Protein AF-A0A1G5UTC5-F1 (afdb_monomer_lite)

Radius of gyration: 27.88 Å; chains: 1; bounding box: 42×60×79 Å

Foldseek 3Di:
DDDDPADAAEDLAALVVLCVQLVHDSVVLVPDDPVVSVVVSVVSVVPRDDFPWDWDWDPDPGIYTDHIGGPVDDDDDPVVVVVVVCVQCVVQQDPHPRHDAFDQDPVVRDTDRRDDPPDPDPPPPPPDDDDDDDDDD

Structure (mmCIF, N/CA/C/O backbone):
data_AF-A0A1G5UTC5-F1
#
_entry.id   AF-A0A1G5UTC5-F1
#
loop_
_atom_site.group_PDB
_atom_site.id
_atom_site.type_symbol
_atom_site.label_atom_id
_atom_site.label_alt_id
_atom_site.label_comp_id
_atom_site.label_asym_id
_atom_site.label_entity_id
_atom_site.label_seq_id
_atom_site.pdbx_PDB_ins_code
_atom_site.Cartn_x
_atom_site.Cartn_y
_atom_site.Cartn_z
_atom_site.occupancy
_atom_site.B_iso_or_equiv
_atom_site.auth_seq_id
_atom_site.auth_comp_id
_atom_site.auth_asym_id
_atom_site.auth_atom_id
_atom_site.pdbx_PDB_model_num
ATOM 1 N N . MET A 1 1 ? 11.758 -7.966 17.319 1.00 38.56 1 MET A N 1
ATOM 2 C CA . MET A 1 1 ? 11.699 -6.790 16.429 1.00 38.56 1 MET A CA 1
ATOM 3 C C . MET A 1 1 ? 11.452 -5.590 17.322 1.00 38.56 1 MET A C 1
ATOM 5 O O . MET A 1 1 ? 10.420 -5.563 17.976 1.00 38.56 1 MET A O 1
ATOM 9 N N . LEU A 1 2 ? 12.439 -4.708 17.480 1.00 41.12 2 LEU A N 1
ATOM 10 C CA . LEU A 1 2 ? 12.286 -3.487 18.276 1.00 41.12 2 LEU A CA 1
ATOM 11 C C . LEU A 1 2 ? 11.387 -2.528 17.489 1.00 41.12 2 LEU A C 1
ATOM 13 O O . LEU A 1 2 ? 11.655 -2.267 16.316 1.00 41.12 2 LEU A O 1
ATOM 17 N N . GLY A 1 3 ? 10.286 -2.099 18.105 1.00 56.09 3 GLY A N 1
ATOM 18 C CA . GLY A 1 3 ? 9.393 -1.095 17.539 1.00 56.09 3 GLY A CA 1
ATOM 19 C C . GLY A 1 3 ? 10.111 0.247 17.451 1.00 56.09 3 GLY A C 1
ATOM 20 O O . GLY A 1 3 ? 10.928 0.574 18.307 1.00 56.09 3 GLY A O 1
ATOM 21 N N . ARG A 1 4 ? 9.837 0.993 16.385 1.00 64.69 4 ARG A N 1
ATOM 22 C CA . ARG A 1 4 ? 10.329 2.360 16.207 1.00 64.69 4 ARG A CA 1
ATOM 23 C C . ARG A 1 4 ? 9.644 3.257 17.246 1.00 64.69 4 ARG A C 1
ATOM 25 O O . ARG A 1 4 ? 8.437 3.119 17.428 1.00 64.69 4 ARG A O 1
ATOM 32 N N . ASP A 1 5 ? 10.388 4.155 17.896 1.00 63.50 5 ASP A N 1
ATOM 33 C CA . ASP A 1 5 ? 9.811 5.136 18.839 1.00 63.50 5 ASP A CA 1
ATOM 34 C C . ASP A 1 5 ? 8.988 6.217 18.118 1.00 63.50 5 ASP A C 1
ATOM 36 O O . ASP A 1 5 ? 8.102 6.840 18.704 1.00 63.50 5 ASP A O 1
ATOM 40 N N . GLU A 1 6 ? 9.256 6.432 16.829 1.00 73.50 6 GLU A N 1
ATOM 41 C CA . GLU A 1 6 ? 8.604 7.460 16.027 1.00 73.50 6 GLU A CA 1
ATOM 42 C C . GLU A 1 6 ? 7.338 6.927 15.341 1.00 73.50 6 GLU A C 1
ATOM 44 O O . GLU A 1 6 ? 7.329 5.867 14.708 1.00 73.50 6 GLU A O 1
ATOM 49 N N . GLY A 1 7 ? 6.235 7.663 15.494 1.00 76.94 7 GLY A N 1
ATOM 50 C CA . GLY A 1 7 ? 4.929 7.259 14.983 1.00 76.94 7 GLY A CA 1
ATOM 51 C C . GLY A 1 7 ? 4.814 7.427 13.469 1.00 76.94 7 GLY A C 1
ATOM 52 O O . GLY A 1 7 ? 4.903 8.542 12.955 1.00 76.94 7 GLY A O 1
ATOM 53 N N . ILE A 1 8 ? 4.508 6.337 12.765 1.00 87.56 8 ILE A N 1
ATOM 54 C CA . ILE A 1 8 ? 4.253 6.357 11.323 1.00 87.56 8 ILE A CA 1
ATOM 55 C C . ILE A 1 8 ? 2.806 6.762 11.008 1.00 87.56 8 ILE A C 1
ATOM 57 O O . ILE A 1 8 ? 1.856 6.224 11.580 1.00 87.56 8 ILE A O 1
ATOM 61 N N . ALA A 1 9 ? 2.621 7.715 10.094 1.00 90.44 9 ALA A N 1
ATOM 62 C CA . ALA A 1 9 ? 1.293 8.163 9.677 1.00 90.44 9 ALA A CA 1
ATOM 63 C C . ALA A 1 9 ? 0.817 7.415 8.425 1.00 90.44 9 ALA A C 1
ATOM 65 O O . ALA A 1 9 ? 1.471 7.501 7.388 1.00 90.44 9 ALA A O 1
ATOM 66 N N . PRO A 1 10 ? -0.325 6.712 8.452 1.00 92.81 10 PRO A N 1
ATOM 67 C CA . PRO A 1 10 ? -0.894 6.157 7.236 1.00 92.81 10 PRO A CA 1
ATOM 68 C C . PRO A 1 10 ? -1.478 7.252 6.341 1.00 92.81 10 PRO A C 1
ATOM 70 O O . PRO A 1 10 ? -2.221 8.122 6.790 1.00 92.81 10 PRO A O 1
ATOM 73 N N . THR A 1 11 ? -1.189 7.163 5.044 1.00 94.00 11 THR A N 1
ATOM 74 C CA . THR A 1 11 ? -1.944 7.879 4.010 1.00 94.00 11 THR A CA 1
ATOM 75 C C . THR A 1 11 ? -3.391 7.377 3.943 1.00 94.00 11 THR A C 1
ATOM 77 O O . THR A 1 11 ? -3.722 6.289 4.419 1.00 94.00 11 THR A O 1
ATOM 80 N N . HIS A 1 12 ? -4.269 8.120 3.262 1.00 94.25 12 HIS A N 1
ATOM 81 C CA . HIS A 1 12 ? -5.655 7.691 3.028 1.00 94.25 12 HIS A CA 1
ATOM 82 C C . HIS A 1 12 ? -5.752 6.294 2.379 1.00 94.25 12 HIS A C 1
ATOM 84 O O . HIS A 1 12 ? -6.676 5.527 2.676 1.00 94.25 12 HIS A O 1
ATOM 90 N N . TRP A 1 13 ? -4.796 5.967 1.501 1.00 94.88 13 TRP A N 1
ATOM 91 C CA . TRP A 1 13 ? -4.703 4.675 0.825 1.00 94.88 13 TRP A CA 1
ATOM 92 C C . TRP A 1 13 ? -4.251 3.562 1.774 1.00 94.88 13 TRP A C 1
ATOM 94 O O . TRP A 1 13 ? -4.978 2.584 1.954 1.00 94.88 13 TRP A O 1
ATOM 104 N N . SER A 1 14 ? -3.098 3.717 2.428 1.00 94.31 14 SER A N 1
ATOM 105 C CA . SER A 1 14 ? -2.564 2.683 3.325 1.00 94.31 14 SER A CA 1
ATOM 106 C C . SER A 1 14 ? -3.441 2.458 4.556 1.00 94.31 14 SER A C 1
ATOM 108 O O . SER A 1 14 ? -3.551 1.327 5.021 1.00 94.31 14 SER A O 1
ATOM 110 N N . PHE A 1 15 ? -4.155 3.484 5.027 1.00 95.44 15 PHE A N 1
ATOM 111 C CA . PHE A 1 15 ? -5.192 3.332 6.045 1.00 95.44 15 PHE A CA 1
ATOM 112 C C . PHE A 1 15 ? -6.285 2.350 5.603 1.00 95.44 15 PHE A C 1
ATOM 114 O O . PHE A 1 15 ? -6.666 1.453 6.353 1.00 95.44 15 PHE A O 1
ATOM 121 N N . GLY A 1 16 ? -6.761 2.475 4.359 1.00 95.00 16 GLY A N 1
ATOM 122 C CA . GLY A 1 16 ? -7.733 1.542 3.787 1.00 95.00 16 GLY A CA 1
ATOM 123 C C . GLY A 1 16 ? -7.187 0.117 3.678 1.00 95.00 16 GLY A C 1
ATOM 124 O O . GLY A 1 16 ? -7.918 -0.841 3.934 1.00 95.00 16 GLY A O 1
ATOM 125 N N . GLN A 1 17 ? -5.897 -0.029 3.366 1.00 93.12 17 GLN A N 1
ATOM 126 C CA . GLN A 1 17 ? -5.232 -1.334 3.326 1.00 93.12 17 GLN A CA 1
ATOM 127 C C . GLN A 1 17 ? -5.143 -1.975 4.718 1.00 93.12 17 GLN A C 1
ATOM 129 O O . GLN A 1 17 ? -5.476 -3.148 4.859 1.00 93.12 17 GLN A O 1
ATOM 134 N N . LEU A 1 18 ? -4.784 -1.208 5.754 1.00 92.69 18 LEU A N 1
ATOM 135 C CA . LEU A 1 18 ? -4.776 -1.681 7.143 1.00 92.69 18 LEU A CA 1
ATOM 136 C C . LEU A 1 18 ? -6.171 -2.112 7.610 1.00 92.69 18 LEU A C 1
ATOM 138 O O . LEU A 1 18 ? -6.314 -3.169 8.216 1.00 92.69 18 LEU A O 1
ATOM 142 N N . CYS A 1 19 ? -7.205 -1.329 7.294 1.00 93.88 19 CYS A N 1
ATOM 143 C CA . CYS A 1 19 ? -8.587 -1.695 7.608 1.00 93.88 19 CYS A CA 1
ATOM 144 C C . CYS A 1 19 ? -8.991 -3.003 6.919 1.00 93.88 19 CYS A C 1
ATOM 146 O O . CYS A 1 19 ? -9.578 -3.874 7.552 1.00 93.88 19 CYS A O 1
ATOM 148 N N . SER A 1 20 ? -8.633 -3.159 5.640 1.00 91.31 20 SER A N 1
ATOM 149 C CA . SER A 1 20 ? -8.933 -4.371 4.870 1.00 91.31 20 SER A CA 1
ATOM 150 C C . SER A 1 20 ? -8.253 -5.606 5.462 1.00 91.31 20 SER A C 1
ATOM 152 O O . SER A 1 20 ? -8.872 -6.663 5.503 1.00 91.31 20 SER A O 1
ATOM 154 N N . LEU A 1 21 ? -7.021 -5.460 5.970 1.00 88.19 21 LEU A N 1
ATOM 155 C CA . LEU A 1 21 ? -6.292 -6.539 6.640 1.00 88.19 21 LEU A CA 1
ATOM 156 C C . LEU A 1 21 ? -7.075 -7.071 7.844 1.00 88.19 21 LEU A C 1
ATOM 158 O O . LEU A 1 21 ? -7.207 -8.270 8.014 1.00 88.19 21 LEU A O 1
ATOM 162 N N . VAL A 1 22 ? -7.644 -6.182 8.657 1.00 89.81 22 VAL A N 1
ATOM 163 C CA . VAL A 1 22 ? -8.354 -6.567 9.887 1.00 89.81 22 VAL A CA 1
ATOM 164 C C . VAL A 1 22 ? -9.863 -6.759 9.691 1.00 89.81 22 VAL A C 1
ATOM 166 O O . VAL A 1 22 ? -10.592 -6.902 10.669 1.00 89.81 22 VAL A O 1
ATOM 169 N N . GLY A 1 23 ? -10.348 -6.732 8.445 1.00 89.81 23 GLY A N 1
ATOM 170 C CA . GLY A 1 23 ? -11.772 -6.852 8.120 1.00 89.81 23 GLY A CA 1
ATOM 171 C C . GLY A 1 23 ? -12.635 -5.676 8.598 1.00 89.81 23 GLY A C 1
ATOM 172 O O . GLY A 1 23 ? -13.838 -5.843 8.793 1.00 89.81 23 GLY A O 1
ATOM 173 N N . ALA A 1 24 ? -12.045 -4.497 8.809 1.00 93.06 24 ALA A N 1
ATOM 174 C CA . ALA A 1 24 ? -12.744 -3.314 9.301 1.00 93.06 24 ALA A CA 1
ATOM 175 C C . ALA A 1 24 ? -13.266 -2.407 8.165 1.00 93.06 24 ALA A C 1
ATOM 177 O O . ALA A 1 24 ? -12.598 -2.233 7.138 1.00 93.06 24 ALA A O 1
ATOM 178 N N . PRO A 1 25 ? -14.427 -1.750 8.351 1.00 94.94 25 PRO A N 1
ATOM 179 C CA . PRO A 1 25 ? -14.962 -0.791 7.392 1.00 94.94 25 PRO A CA 1
ATOM 180 C C . PR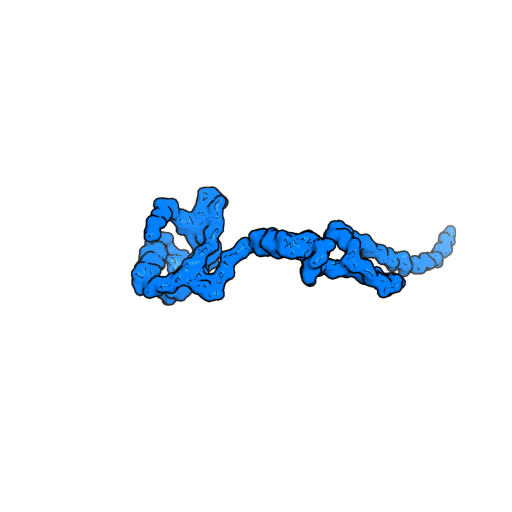O A 1 25 ? -14.152 0.513 7.417 1.00 94.94 25 PRO A C 1
ATOM 182 O O . PRO A 1 25 ? -14.240 1.325 8.336 1.00 94.94 25 PRO A O 1
ATOM 185 N N . SER A 1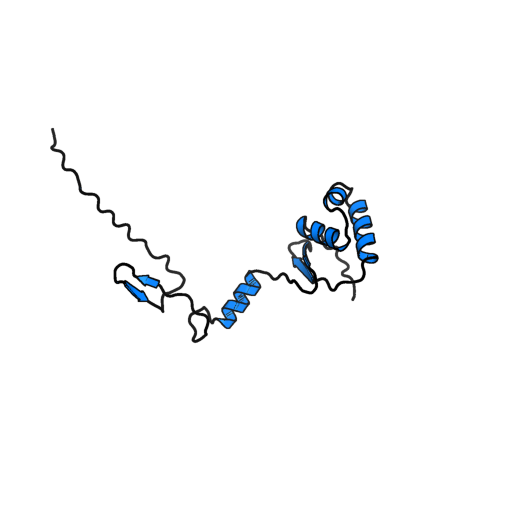 26 ? -13.352 0.740 6.373 1.00 96.00 26 SER A N 1
ATOM 186 C CA . SER A 1 26 ? -12.476 1.920 6.310 1.00 96.00 26 SER A CA 1
ATOM 187 C C . SER A 1 26 ? -13.220 3.255 6.167 1.00 96.00 26 SER A C 1
ATOM 189 O O . SER A 1 26 ? -12.631 4.294 6.443 1.00 96.00 26 SER A O 1
ATOM 191 N 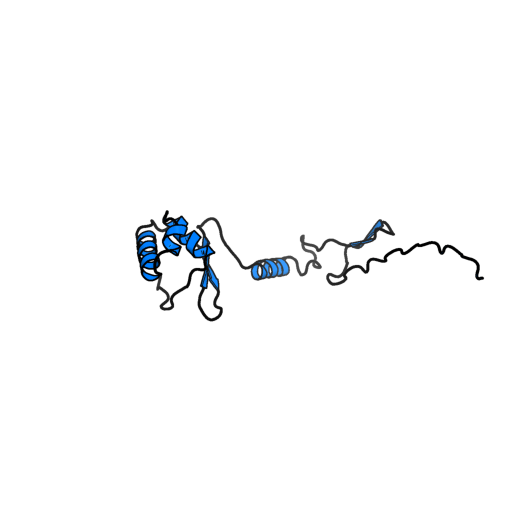N . GLY A 1 27 ? -14.470 3.254 5.693 1.00 96.31 27 GLY A N 1
ATOM 192 C CA . GLY A 1 27 ? -15.306 4.460 5.625 1.00 96.31 27 GLY A CA 1
ATOM 193 C C . GLY A 1 27 ? -15.628 4.962 7.027 1.00 96.31 27 GLY A C 1
ATOM 194 O O . GLY A 1 27 ? -15.169 6.032 7.412 1.00 96.31 27 GLY A O 1
ATOM 195 N N . ASP A 1 28 ? -16.287 4.115 7.816 1.00 95.00 28 ASP A N 1
ATOM 196 C CA . ASP A 1 28 ? -16.691 4.416 9.191 1.00 95.00 28 ASP A CA 1
ATOM 197 C C . ASP A 1 28 ? -15.501 4.844 10.057 1.00 95.00 28 ASP A C 1
ATOM 199 O O . ASP A 1 28 ? -15.558 5.850 10.761 1.00 95.00 28 ASP A O 1
ATOM 203 N N . LEU A 1 29 ? -14.371 4.130 9.969 1.00 96.00 29 LEU A N 1
ATOM 204 C CA . LEU A 1 29 ? -13.187 4.470 10.761 1.00 96.00 29 LEU A CA 1
ATOM 205 C C . LEU A 1 29 ? -12.564 5.827 10.387 1.00 96.00 29 LEU A C 1
ATOM 207 O O . LEU A 1 29 ? -11.870 6.400 11.222 1.00 96.00 29 LEU A O 1
ATOM 211 N N . ARG A 1 30 ? -12.792 6.356 9.176 1.00 95.44 30 ARG A N 1
ATOM 212 C CA . ARG A 1 30 ? -12.336 7.708 8.793 1.00 95.44 30 ARG A CA 1
ATOM 213 C C . ARG A 1 30 ? -13.218 8.812 9.367 1.00 95.44 30 ARG A C 1
ATOM 215 O O . ARG A 1 30 ? -12.743 9.934 9.509 1.00 95.44 30 ARG A O 1
ATOM 222 N N . GLU A 1 31 ? -14.475 8.509 9.674 1.00 96.75 31 GLU A N 1
ATOM 223 C CA . GLU A 1 31 ? -15.412 9.466 10.269 1.00 96.75 31 GLU A CA 1
ATOM 224 C C . GLU A 1 31 ? -15.242 9.574 11.788 1.00 96.75 31 GLU A C 1
ATOM 226 O O . GLU A 1 31 ? -15.620 10.576 12.399 1.00 96.75 31 GLU A O 1
ATOM 231 N N . LEU A 1 32 ? -14.636 8.561 12.414 1.00 96.62 32 LEU A N 1
ATOM 232 C CA . LEU A 1 32 ? -14.335 8.591 13.838 1.00 96.62 32 LEU A CA 1
ATOM 233 C C . LEU A 1 32 ? -13.247 9.626 14.174 1.00 96.62 32 LEU A C 1
ATOM 235 O O . LEU A 1 32 ? -12.297 9.819 13.412 1.00 96.62 32 LEU A O 1
ATOM 239 N N . PRO A 1 33 ? -13.295 10.215 15.383 1.00 96.81 33 PRO A N 1
ATOM 240 C CA . PRO A 1 33 ? -12.151 10.909 15.954 1.00 96.81 33 PRO A CA 1
ATOM 241 C C . PRO A 1 33 ? -10.887 10.046 15.876 1.00 96.81 33 PRO A C 1
ATOM 243 O O . PRO A 1 33 ? -10.917 8.862 16.223 1.00 96.81 33 PRO A O 1
ATOM 246 N N . ALA A 1 34 ? -9.764 10.656 15.487 1.00 92.69 34 ALA A N 1
ATOM 247 C CA . ALA A 1 34 ? -8.505 9.947 15.250 1.00 92.69 34 ALA A CA 1
ATOM 248 C C . ALA A 1 34 ? -8.089 8.972 16.378 1.00 92.69 34 ALA A C 1
ATOM 250 O O . ALA A 1 34 ? -7.664 7.862 16.054 1.00 92.69 34 ALA A O 1
ATOM 251 N N . PRO A 1 35 ? -8.258 9.291 17.683 1.00 95.00 35 PRO A N 1
ATOM 252 C CA . PRO A 1 35 ? -7.949 8.338 18.750 1.00 95.00 35 PRO A CA 1
ATOM 253 C C . PRO A 1 35 ? -8.812 7.068 18.715 1.00 95.00 35 PRO A C 1
ATOM 255 O O . PRO A 1 35 ? -8.297 5.975 18.935 1.00 95.00 35 PRO A O 1
ATOM 258 N N . LEU A 1 36 ? -10.108 7.186 18.406 1.00 96.12 36 LEU A N 1
ATOM 259 C CA . LEU A 1 36 ? -11.020 6.040 18.332 1.00 96.12 36 LEU A CA 1
ATOM 260 C C . LEU A 1 36 ? -10.722 5.173 17.109 1.00 96.12 36 LEU A C 1
ATOM 262 O O . LEU A 1 36 ? -10.670 3.950 17.224 1.00 96.12 36 LEU A O 1
ATOM 266 N N . ALA A 1 37 ? -10.463 5.803 15.961 1.00 95.56 37 ALA A N 1
ATOM 267 C CA . ALA A 1 37 ? -10.020 5.102 14.761 1.00 95.56 37 ALA A CA 1
ATOM 268 C C . ALA A 1 37 ? -8.730 4.307 15.028 1.00 95.56 37 ALA A C 1
ATOM 270 O O . ALA A 1 37 ? -8.645 3.125 14.692 1.00 95.56 37 ALA A O 1
ATOM 271 N N . GLY A 1 38 ? -7.757 4.938 15.696 1.00 92.81 38 GLY A N 1
ATOM 272 C CA . GLY A 1 38 ? -6.490 4.319 16.075 1.00 92.81 38 GLY A CA 1
ATOM 273 C C . GLY A 1 38 ? -6.660 3.123 17.011 1.00 92.81 38 GLY A C 1
ATOM 274 O O . GLY A 1 38 ? -6.113 2.061 16.731 1.00 92.81 38 GLY A O 1
ATOM 275 N N . ILE A 1 39 ? -7.455 3.259 18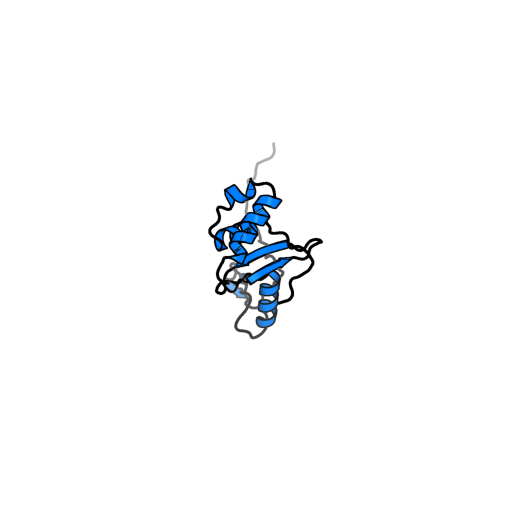.078 1.00 94.56 39 ILE A N 1
ATOM 276 C CA . ILE A 1 39 ? -7.702 2.174 19.045 1.00 94.56 39 ILE A CA 1
ATOM 277 C C . ILE A 1 39 ? -8.410 0.986 18.383 1.00 94.56 39 ILE A C 1
ATOM 279 O O . ILE A 1 39 ? -8.007 -0.159 18.589 1.00 94.56 39 ILE A O 1
ATOM 283 N N . ASN A 1 40 ? -9.429 1.240 17.557 1.00 94.38 40 ASN A N 1
ATOM 284 C CA . ASN A 1 40 ? -10.144 0.183 16.837 1.00 94.38 40 ASN A CA 1
ATOM 285 C C . ASN A 1 40 ? -9.216 -0.567 15.876 1.00 94.38 40 ASN A C 1
ATOM 287 O O . ASN A 1 40 ? -9.220 -1.799 15.833 1.00 94.38 40 ASN A O 1
ATOM 291 N N . LEU A 1 41 ? -8.380 0.170 15.141 1.00 92.12 41 LEU A N 1
ATOM 292 C CA . LEU A 1 41 ? -7.423 -0.425 14.219 1.00 92.12 41 LEU A CA 1
ATOM 293 C C . LEU A 1 41 ? -6.346 -1.223 14.962 1.00 92.12 41 LEU A C 1
ATOM 295 O O . LEU A 1 41 ? -6.035 -2.345 14.572 1.00 92.12 41 LEU A O 1
ATOM 299 N N . GLN A 1 42 ? -5.818 -0.682 16.062 1.00 91.69 42 GLN A N 1
ATOM 300 C CA . GLN A 1 42 ? -4.852 -1.367 16.918 1.00 91.69 42 GLN A CA 1
ATOM 301 C C . GLN A 1 42 ? -5.428 -2.674 17.471 1.00 91.69 42 GLN A C 1
ATOM 303 O O . GLN A 1 42 ? -4.748 -3.698 17.449 1.00 91.69 42 GLN A O 1
ATOM 308 N N . HIS A 1 43 ? -6.683 -2.660 17.926 1.00 92.56 43 HIS A N 1
ATOM 309 C CA . HIS A 1 43 ? -7.370 -3.862 18.386 1.00 92.56 43 HIS A CA 1
ATOM 310 C C . HIS A 1 43 ? -7.458 -4.921 17.278 1.00 92.56 43 HIS A C 1
ATOM 312 O O . HIS A 1 43 ? -7.141 -6.084 17.519 1.00 92.56 43 HIS A O 1
ATOM 318 N N . GLY A 1 44 ? -7.829 -4.522 16.058 1.00 90.62 44 GLY A N 1
ATOM 319 C CA . GLY A 1 44 ? -7.846 -5.423 14.906 1.00 90.62 44 GLY A CA 1
ATOM 320 C C . GLY A 1 44 ? -6.466 -6.016 14.608 1.00 90.62 44 GLY A C 1
ATOM 321 O O . GLY A 1 44 ? -6.338 -7.227 14.457 1.00 90.62 44 GLY A O 1
ATOM 322 N N . LEU A 1 45 ? -5.422 -5.182 14.583 1.00 88.44 45 LEU A N 1
ATOM 323 C CA . LEU A 1 45 ? -4.061 -5.595 14.225 1.00 88.44 45 LEU A CA 1
ATOM 324 C C . LEU A 1 45 ? -3.426 -6.527 15.264 1.00 88.44 45 LEU A C 1
ATOM 326 O O . LEU A 1 45 ? -2.748 -7.476 14.887 1.00 88.44 45 LEU A O 1
ATOM 330 N N . LEU A 1 46 ? -3.655 -6.287 16.560 1.00 88.62 46 LEU A N 1
ATOM 331 C CA . LEU A 1 46 ? -3.135 -7.140 17.636 1.00 88.62 46 LEU A CA 1
ATOM 332 C C . LEU A 1 46 ? -3.786 -8.529 17.658 1.00 88.62 46 LEU A C 1
ATOM 334 O O . LEU A 1 46 ? -3.146 -9.498 18.061 1.00 88.62 46 LEU A O 1
ATOM 338 N N . ASN A 1 47 ? -5.050 -8.621 17.238 1.00 84.94 47 ASN A N 1
ATOM 339 C CA . ASN A 1 47 ? -5.810 -9.870 17.220 1.00 84.94 47 ASN A CA 1
ATOM 340 C C . ASN A 1 47 ? -5.739 -10.599 15.871 1.00 84.94 47 ASN A C 1
ATOM 342 O O . 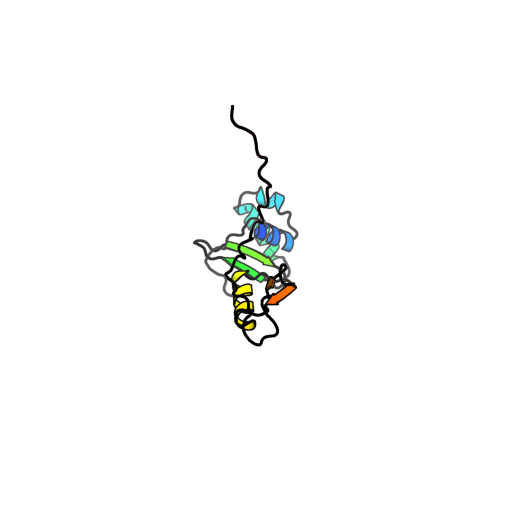ASN A 1 47 ? -6.147 -11.760 15.776 1.00 84.94 47 ASN A O 1
ATOM 346 N N . HIS A 1 48 ? -5.215 -9.950 14.830 1.00 80.00 48 HIS A N 1
ATOM 347 C CA . HIS A 1 48 ? -4.998 -10.584 13.541 1.00 80.00 48 HIS A CA 1
ATOM 348 C C . HIS A 1 48 ? -3.829 -11.571 13.640 1.00 80.00 48 HIS A C 1
ATOM 350 O O . HIS A 1 48 ? -2.738 -11.229 14.102 1.00 80.00 48 HIS A O 1
ATOM 356 N N . ARG A 1 49 ? -4.023 -12.817 13.183 1.00 66.75 49 ARG A N 1
ATOM 357 C CA . ARG A 1 49 ? -2.908 -13.769 13.054 1.00 66.75 49 ARG A CA 1
ATOM 358 C C . ARG A 1 49 ? -1.897 -13.179 12.077 1.00 66.75 49 ARG A C 1
ATOM 360 O O . ARG A 1 49 ? -2.269 -12.843 10.960 1.00 66.75 49 ARG A O 1
ATOM 367 N N . ALA A 1 50 ? -0.654 -13.018 12.521 1.00 61.69 50 ALA A N 1
ATOM 368 C CA . ALA A 1 50 ? 0.389 -12.323 11.779 1.00 61.69 50 ALA A CA 1
ATOM 369 C C . ALA A 1 50 ? 0.578 -12.918 10.374 1.00 61.69 50 ALA A C 1
ATOM 371 O O . ALA A 1 50 ? 1.226 -13.951 10.204 1.00 61.69 50 ALA A O 1
ATOM 372 N N . GLU A 1 51 ? 0.024 -12.249 9.368 1.00 67.69 51 GLU A N 1
ATOM 373 C CA . GLU A 1 51 ? 0.504 -12.385 8.004 1.00 67.69 51 GLU A CA 1
ATOM 374 C C . GLU A 1 51 ? 1.788 -11.563 7.888 1.00 67.69 51 GLU A C 1
ATOM 376 O O . GLU A 1 51 ? 1.897 -10.463 8.437 1.00 67.69 51 GLU A O 1
ATOM 381 N N . LEU A 1 52 ? 2.789 -12.107 7.196 1.00 77.81 52 LEU A N 1
ATOM 382 C CA . LEU A 1 52 ? 3.961 -11.331 6.806 1.00 77.81 52 LEU A CA 1
ATOM 383 C C . LEU A 1 52 ? 3.490 -10.202 5.887 1.00 77.81 52 LEU A C 1
ATOM 385 O O . LEU A 1 52 ? 3.176 -10.440 4.724 1.00 77.81 52 LEU A O 1
ATOM 389 N N . MET A 1 53 ? 3.445 -8.981 6.412 1.00 85.25 53 MET A N 1
ATOM 390 C CA . MET A 1 53 ? 3.112 -7.792 5.637 1.00 85.25 53 MET A CA 1
ATOM 391 C C . MET A 1 53 ? 4.372 -7.025 5.251 1.00 85.25 53 MET A C 1
ATOM 393 O O . MET A 1 53 ? 5.324 -6.911 6.025 1.00 85.25 53 MET A O 1
ATOM 397 N N . LYS A 1 54 ? 4.360 -6.479 4.041 1.00 89.75 54 LYS A N 1
ATOM 398 C CA . LYS A 1 54 ? 5.385 -5.570 3.534 1.00 89.75 54 LYS A CA 1
ATOM 399 C C . LYS A 1 54 ? 4.852 -4.146 3.607 1.00 89.75 54 LYS A C 1
ATOM 401 O O . LYS A 1 54 ? 3.742 -3.882 3.132 1.00 89.75 54 LYS A O 1
ATOM 406 N N . THR A 1 55 ? 5.640 -3.243 4.180 1.00 91.44 55 THR A N 1
ATOM 407 C CA . THR A 1 55 ? 5.342 -1.810 4.242 1.00 91.44 55 THR A CA 1
ATOM 408 C C . THR A 1 55 ? 6.183 -1.054 3.217 1.00 91.44 55 THR A C 1
ATOM 410 O O . THR A 1 55 ? 7.342 -1.389 2.982 1.00 91.44 55 THR A O 1
ATOM 413 N N . LEU A 1 56 ? 5.583 -0.044 2.587 1.00 92.81 56 LEU A N 1
ATOM 414 C CA . LEU A 1 56 ? 6.306 0.976 1.831 1.00 92.81 56 LEU A CA 1
ATOM 415 C C . LEU A 1 56 ? 6.147 2.299 2.566 1.00 92.81 56 LEU A C 1
ATOM 417 O O . LEU A 1 56 ? 5.022 2.760 2.780 1.00 92.81 56 LEU A O 1
ATOM 421 N N . GLU A 1 57 ? 7.271 2.895 2.931 1.00 92.88 57 GLU A N 1
ATOM 422 C CA . GLU A 1 57 ? 7.350 4.082 3.775 1.00 92.88 57 GLU A CA 1
ATOM 423 C C . GLU A 1 57 ? 8.099 5.187 3.023 1.00 92.88 57 GLU A C 1
ATOM 425 O O . GLU A 1 57 ? 8.882 4.906 2.114 1.00 92.88 57 GLU A O 1
ATOM 430 N N . THR A 1 58 ? 7.827 6.440 3.370 1.00 90.56 58 THR A N 1
ATOM 431 C CA . THR A 1 58 ? 8.587 7.597 2.884 1.00 90.56 58 THR A CA 1
ATOM 432 C C . THR A 1 58 ? 8.942 8.496 4.055 1.00 90.56 58 THR A C 1
ATOM 434 O O . THR A 1 58 ? 8.154 8.634 4.992 1.00 90.56 58 THR A O 1
ATOM 437 N N . GLU A 1 59 ? 10.124 9.097 4.002 1.00 84.44 59 GLU A N 1
ATOM 438 C CA . GLU A 1 59 ? 10.659 9.964 5.050 1.00 84.44 59 GLU A CA 1
ATOM 439 C C . GLU A 1 59 ? 10.843 11.381 4.493 1.00 84.44 59 GLU A C 1
ATOM 441 O O . GLU A 1 59 ? 11.954 11.817 4.219 1.00 84.44 59 GLU A O 1
ATOM 446 N N . ASP A 1 60 ? 9.732 12.103 4.322 1.00 74.19 60 ASP A N 1
ATOM 447 C CA . ASP A 1 60 ? 9.723 13.517 3.919 1.00 74.19 60 ASP A CA 1
ATOM 448 C C . ASP A 1 60 ? 9.211 14.383 5.082 1.00 74.19 60 ASP A C 1
ATOM 450 O O . ASP A 1 60 ? 8.070 14.845 5.116 1.00 74.19 60 ASP A O 1
ATOM 454 N N . GLY A 1 61 ? 10.052 14.557 6.104 1.00 77.38 61 GLY A N 1
ATOM 455 C CA . GLY A 1 61 ? 9.761 15.354 7.306 1.00 77.38 61 GLY A CA 1
ATOM 456 C C . GLY A 1 61 ? 8.936 14.625 8.374 1.00 77.38 61 GLY A C 1
ATOM 457 O O . GLY A 1 61 ? 9.261 14.720 9.554 1.00 77.38 61 GLY A O 1
ATOM 458 N N . ARG A 1 62 ? 7.921 13.848 7.981 1.00 78.31 62 ARG A N 1
ATOM 459 C CA . ARG A 1 62 ? 7.265 12.851 8.842 1.00 78.31 62 ARG A CA 1
ATOM 460 C C . ARG A 1 62 ? 7.254 11.510 8.125 1.00 78.31 62 ARG A C 1
ATOM 462 O O . ARG A 1 62 ? 6.938 11.459 6.941 1.00 78.31 62 ARG A O 1
ATOM 469 N N . THR A 1 63 ? 7.548 10.430 8.845 1.00 88.69 63 THR A N 1
ATOM 470 C CA . THR A 1 63 ? 7.447 9.080 8.287 1.00 88.69 63 THR A CA 1
ATOM 471 C C . THR A 1 63 ? 5.991 8.776 7.943 1.00 88.69 63 THR A C 1
ATOM 473 O O . THR A 1 63 ? 5.121 8.698 8.820 1.00 88.69 63 THR A O 1
ATOM 476 N N . GLU A 1 64 ? 5.722 8.602 6.654 1.00 92.00 64 GLU A N 1
ATOM 477 C CA . GLU A 1 64 ? 4.412 8.230 6.137 1.00 92.00 64 GLU A CA 1
ATOM 478 C C . GLU A 1 64 ? 4.422 6.792 5.625 1.00 92.00 64 GLU A C 1
ATOM 480 O O . GLU A 1 64 ? 5.297 6.370 4.870 1.00 92.00 64 GLU A O 1
ATOM 485 N N . LEU A 1 65 ? 3.383 6.044 5.974 1.00 93.69 65 LEU A N 1
ATOM 486 C CA . LEU A 1 65 ? 3.110 4.727 5.427 1.00 93.69 65 LEU A CA 1
ATOM 487 C C . LEU A 1 65 ? 2.325 4.901 4.128 1.00 93.69 65 LEU A C 1
ATOM 489 O O . LEU A 1 65 ? 1.146 5.265 4.148 1.00 93.69 65 LEU A O 1
ATOM 493 N N . ARG A 1 66 ? 2.956 4.631 2.985 1.00 93.94 66 ARG A N 1
ATOM 494 C CA . ARG A 1 66 ? 2.342 4.780 1.656 1.00 93.94 66 ARG A CA 1
ATOM 495 C C . ARG A 1 66 ? 1.615 3.529 1.196 1.00 93.94 66 ARG A C 1
ATOM 497 O O . ARG A 1 66 ? 0.599 3.645 0.515 1.00 93.94 66 ARG A O 1
ATOM 504 N N . ALA A 1 67 ? 2.094 2.350 1.583 1.00 94.25 67 ALA A N 1
ATOM 505 C CA . ALA A 1 67 ? 1.405 1.100 1.291 1.00 94.25 67 ALA A CA 1
ATOM 506 C C . ALA A 1 67 ? 1.632 0.034 2.367 1.00 94.25 67 ALA A C 1
ATOM 508 O O . ALA A 1 67 ? 2.700 -0.041 2.971 1.00 94.25 67 ALA A O 1
ATOM 509 N N . VAL A 1 68 ? 0.627 -0.821 2.540 1.00 91.81 68 VAL A N 1
ATOM 510 C CA . VAL A 1 68 ? 0.696 -2.084 3.283 1.00 91.81 68 VAL A CA 1
ATOM 511 C C . VAL A 1 68 ? 0.219 -3.188 2.358 1.00 91.81 68 VAL A C 1
ATOM 513 O O . VAL A 1 68 ? -0.848 -3.090 1.754 1.00 91.81 68 VAL A O 1
ATOM 516 N N . THR A 1 69 ? 1.030 -4.220 2.196 1.00 89.19 69 THR A N 1
ATOM 517 C CA . THR A 1 69 ? 0.791 -5.292 1.226 1.00 89.19 69 THR A CA 1
ATOM 518 C C . THR A 1 69 ? 1.060 -6.654 1.848 1.00 89.19 69 THR A C 1
ATOM 520 O O . THR A 1 69 ? 1.790 -6.745 2.835 1.00 89.19 69 THR A O 1
ATOM 523 N N . GLY A 1 70 ? 0.445 -7.700 1.296 1.00 83.88 70 GLY A N 1
ATOM 524 C CA . GLY A 1 70 ? 0.644 -9.074 1.753 1.00 83.88 70 GLY A CA 1
ATOM 525 C C . GLY A 1 70 ? 2.013 -9.651 1.365 1.00 83.88 70 GLY A C 1
ATOM 526 O O . GLY A 1 70 ? 2.817 -8.986 0.707 1.00 83.88 70 GLY A O 1
ATOM 527 N N . PRO A 1 71 ? 2.287 -10.914 1.721 1.00 82.69 71 PRO A N 1
ATOM 528 C CA . PRO A 1 71 ? 3.581 -11.544 1.460 1.00 82.69 71 PRO A CA 1
ATOM 529 C C . PRO A 1 71 ? 3.867 -11.693 -0.042 1.00 82.69 71 PRO A C 1
ATOM 531 O O . PRO A 1 71 ? 5.004 -11.482 -0.480 1.00 82.69 71 PRO A O 1
ATOM 534 N N . ASP A 1 72 ? 2.831 -11.969 -0.833 1.00 84.69 72 ASP A N 1
ATOM 535 C CA . ASP A 1 72 ? 2.944 -12.292 -2.260 1.00 84.69 72 ASP A CA 1
ATOM 536 C C . ASP A 1 72 ? 2.981 -11.062 -3.176 1.00 84.69 72 ASP A C 1
ATOM 538 O O . ASP A 1 72 ? 3.288 -11.175 -4.361 1.00 84.69 72 ASP A O 1
ATOM 542 N N . TYR A 1 73 ? 2.701 -9.871 -2.644 1.00 85.81 73 TYR A N 1
ATOM 543 C CA . TYR A 1 73 ? 2.656 -8.641 -3.427 1.00 85.81 73 TYR A CA 1
ATOM 544 C C . TYR A 1 73 ? 3.537 -7.571 -2.788 1.00 85.81 73 TYR A C 1
ATOM 546 O O . TYR A 1 73 ? 3.340 -7.210 -1.637 1.00 85.81 73 TYR A O 1
ATOM 554 N N . GLY A 1 74 ? 4.528 -7.070 -3.526 1.00 88.12 74 GLY A N 1
ATOM 555 C CA . GLY A 1 74 ? 5.419 -5.999 -3.073 1.00 88.12 74 GLY A CA 1
ATOM 556 C C . GLY A 1 74 ? 5.162 -4.686 -3.809 1.00 88.12 74 GLY A C 1
ATOM 557 O O . GLY A 1 74 ? 4.686 -4.678 -4.944 1.00 88.12 74 GLY A O 1
ATOM 558 N N . ARG A 1 75 ? 5.518 -3.569 -3.173 1.00 92.31 75 ARG A N 1
ATOM 559 C CA . ARG A 1 75 ? 5.611 -2.248 -3.807 1.00 92.31 75 ARG A CA 1
ATOM 560 C C . ARG A 1 75 ? 7.059 -1.770 -3.719 1.00 92.31 75 ARG A C 1
ATOM 562 O O . ARG A 1 75 ? 7.674 -1.899 -2.668 1.00 92.31 75 ARG A O 1
ATOM 569 N N . ILE A 1 76 ? 7.568 -1.240 -4.822 1.00 91.69 76 ILE A N 1
ATOM 570 C CA . ILE A 1 76 ? 8.899 -0.640 -4.958 1.00 91.69 76 ILE A CA 1
ATOM 571 C C . ILE A 1 76 ? 8.729 0.710 -5.651 1.00 91.69 76 ILE A C 1
ATOM 573 O O . ILE A 1 76 ? 7.734 0.912 -6.355 1.00 91.69 76 ILE A O 1
ATOM 577 N N . TRP A 1 77 ? 9.659 1.635 -5.447 1.00 92.88 77 TRP A N 1
ATOM 578 C CA . TRP A 1 77 ? 9.611 2.913 -6.135 1.00 92.88 77 TRP A CA 1
ATOM 579 C C . TRP A 1 77 ? 9.964 2.764 -7.618 1.00 92.88 77 TRP A C 1
ATOM 581 O O . TRP A 1 77 ? 10.913 2.065 -7.974 1.00 92.88 77 TRP A O 1
ATOM 591 N N . ASP A 1 78 ? 9.235 3.469 -8.489 1.00 93.25 78 ASP A N 1
ATOM 592 C CA . ASP A 1 78 ? 9.467 3.407 -9.939 1.00 93.25 78 ASP A CA 1
ATOM 593 C C . ASP A 1 78 ? 10.911 3.775 -10.303 1.00 93.25 78 ASP A C 1
ATOM 595 O O . ASP A 1 78 ? 11.498 3.163 -11.191 1.00 93.25 78 ASP A O 1
ATOM 599 N N . HIS A 1 79 ? 11.514 4.736 -9.595 1.00 92.06 79 HIS A N 1
ATOM 600 C CA . HIS A 1 79 ? 12.893 5.145 -9.855 1.00 92.06 79 HIS A CA 1
ATOM 601 C C . HIS A 1 79 ? 13.907 4.050 -9.497 1.00 92.06 79 HIS A C 1
ATOM 603 O O . HIS A 1 79 ? 14.847 3.850 -10.258 1.00 92.06 79 HIS A O 1
ATOM 609 N N . GLU A 1 80 ? 13.698 3.299 -8.412 1.00 93.31 80 GLU A N 1
ATOM 610 C CA . GLU A 1 80 ? 14.560 2.167 -8.043 1.00 93.31 80 GLU A CA 1
ATOM 611 C C . GLU A 1 80 ? 14.450 1.045 -9.079 1.00 93.31 80 GLU A C 1
ATOM 613 O O . GLU A 1 80 ? 15.454 0.461 -9.491 1.00 93.31 80 GLU A O 1
ATOM 618 N N . LEU A 1 81 ? 13.227 0.773 -9.550 1.00 90.56 81 LEU A N 1
ATOM 619 C CA . LEU A 1 81 ? 12.990 -0.199 -10.612 1.00 90.56 81 LEU A CA 1
ATOM 620 C C . LEU A 1 81 ? 13.679 0.230 -11.915 1.00 90.56 81 LEU A C 1
ATOM 622 O O . LEU A 1 81 ? 14.386 -0.568 -12.530 1.00 90.56 81 LEU A O 1
ATOM 626 N N . VAL A 1 82 ? 13.502 1.488 -12.329 1.00 88.75 82 VAL A N 1
ATOM 627 C CA . VAL A 1 82 ? 14.126 2.044 -13.538 1.00 88.75 82 VAL A CA 1
ATOM 628 C C . VAL A 1 82 ? 15.647 2.036 -13.421 1.00 88.75 82 VAL A C 1
ATOM 630 O O . VAL A 1 82 ? 16.319 1.630 -14.366 1.00 88.75 82 VAL A O 1
ATOM 633 N N . GLU A 1 83 ? 16.205 2.415 -12.274 1.00 89.50 83 GLU A N 1
ATOM 634 C CA . GLU A 1 83 ? 17.646 2.389 -12.032 1.00 89.50 83 GLU A CA 1
ATOM 635 C C . GLU A 1 83 ? 18.206 0.961 -12.132 1.00 89.50 83 GLU A C 1
ATOM 637 O O . GLU A 1 83 ? 19.214 0.732 -12.806 1.00 89.50 83 GLU A O 1
ATOM 642 N N . ALA A 1 84 ? 17.536 -0.021 -11.520 1.00 88.94 84 ALA A N 1
ATOM 643 C CA . ALA A 1 84 ? 17.926 -1.426 -11.609 1.00 88.94 84 ALA A CA 1
ATOM 644 C C . ALA A 1 84 ? 17.879 -1.941 -13.057 1.00 88.94 84 ALA A C 1
ATOM 646 O O . ALA A 1 84 ? 18.819 -2.592 -13.520 1.00 88.94 84 ALA A O 1
ATOM 647 N N . VAL A 1 85 ? 16.825 -1.599 -13.804 1.00 85.38 85 VAL A N 1
ATOM 648 C CA . VAL A 1 85 ? 16.705 -1.940 -15.229 1.00 85.38 85 VAL A CA 1
ATOM 649 C C . VAL A 1 85 ? 17.811 -1.275 -16.047 1.00 85.38 85 VAL A C 1
ATOM 651 O O . VAL A 1 85 ? 18.422 -1.931 -16.887 1.00 85.38 85 VAL A O 1
ATOM 654 N N . MET A 1 86 ? 18.122 -0.001 -15.795 1.00 83.56 86 MET A N 1
ATOM 655 C CA . MET A 1 86 ? 19.183 0.725 -16.500 1.00 83.56 86 MET A CA 1
ATOM 656 C C . MET A 1 86 ? 20.568 0.115 -16.267 1.00 83.56 86 MET A C 1
ATOM 658 O O . MET A 1 86 ? 21.348 0.051 -17.217 1.00 83.56 86 MET A O 1
ATOM 662 N N . LYS A 1 87 ? 20.852 -0.374 -15.051 1.00 84.25 87 LYS A N 1
ATOM 663 C CA . LYS A 1 87 ? 22.088 -1.111 -14.733 1.00 84.25 87 LYS A CA 1
ATOM 664 C C . LYS A 1 87 ? 22.201 -2.417 -15.525 1.00 84.25 87 LYS A C 1
ATOM 666 O O . LYS A 1 87 ? 23.284 -2.747 -15.991 1.00 84.25 87 LYS A O 1
ATOM 671 N N . ILE A 1 88 ? 21.096 -3.146 -15.701 1.00 82.81 88 ILE A N 1
ATOM 672 C CA . ILE A 1 88 ? 21.073 -4.411 -16.459 1.00 82.81 88 ILE A CA 1
ATOM 673 C C . ILE A 1 88 ? 21.156 -4.167 -17.968 1.00 82.81 88 ILE A C 1
ATOM 675 O O . ILE A 1 88 ? 21.804 -4.930 -18.678 1.00 82.81 88 ILE A O 1
ATOM 679 N N . ALA A 1 89 ? 20.476 -3.135 -18.466 1.00 80.38 89 ALA A N 1
ATOM 680 C CA . ALA A 1 89 ? 20.368 -2.849 -19.892 1.00 80.38 89 ALA A CA 1
ATOM 681 C C . ALA A 1 89 ? 21.539 -2.020 -20.449 1.00 80.38 89 ALA A C 1
ATOM 683 O O . ALA A 1 89 ? 21.552 -1.751 -21.649 1.00 80.38 89 ALA A O 1
ATOM 684 N N . ASP A 1 90 ? 22.486 -1.585 -19.609 1.00 75.19 90 ASP A N 1
ATOM 685 C CA . ASP A 1 90 ? 23.627 -0.734 -19.984 1.00 75.19 90 ASP A CA 1
ATOM 686 C C . ASP A 1 90 ? 23.202 0.476 -20.837 1.00 75.19 90 ASP A C 1
ATOM 688 O O . ASP A 1 90 ? 23.602 0.665 -21.989 1.00 75.19 90 ASP A O 1
ATOM 692 N N . GLY A 1 91 ? 22.227 1.232 -20.322 1.00 68.25 91 GLY A N 1
ATOM 693 C CA . GLY A 1 91 ? 21.679 2.395 -21.027 1.00 68.25 91 GLY A CA 1
ATOM 694 C C . GLY A 1 91 ? 20.946 2.070 -22.339 1.00 68.25 91 GLY A C 1
ATOM 695 O O . GLY A 1 91 ? 20.595 2.994 -23.075 1.00 68.25 91 GLY A O 1
ATOM 696 N N . GLY A 1 92 ? 20.677 0.792 -22.623 1.00 67.62 92 GLY A N 1
ATOM 697 C CA . GLY A 1 92 ? 20.032 0.316 -23.846 1.00 67.62 92 GLY A CA 1
ATOM 698 C C . GLY A 1 92 ? 20.923 0.366 -25.089 1.00 67.62 92 GLY A C 1
ATOM 699 O O . GLY A 1 92 ? 20.406 0.222 -26.197 1.00 67.62 92 GLY A O 1
ATOM 700 N N . THR A 1 93 ? 22.228 0.587 -24.900 1.00 65.00 93 THR A N 1
ATOM 701 C CA . THR A 1 93 ? 23.248 0.697 -25.956 1.00 65.00 93 THR A CA 1
ATOM 702 C C . THR A 1 93 ? 24.300 -0.411 -25.895 1.00 65.00 93 THR A C 1
ATOM 704 O O . THR A 1 93 ? 25.016 -0.609 -26.875 1.00 65.00 93 THR A O 1
ATOM 707 N N . GLY A 1 94 ? 24.395 -1.136 -24.776 1.00 65.81 94 GLY A N 1
ATOM 708 C CA . GLY A 1 94 ? 25.298 -2.278 -24.627 1.00 65.81 94 GLY A CA 1
ATOM 709 C C . GLY A 1 94 ? 24.836 -3.533 -25.380 1.00 65.81 94 GLY A C 1
ATOM 710 O O . GLY A 1 94 ? 23.715 -3.613 -25.894 1.00 65.81 94 GLY A O 1
ATOM 711 N N . ASP A 1 95 ? 25.689 -4.560 -25.414 1.00 68.00 95 ASP A N 1
ATOM 712 C CA . ASP A 1 95 ? 25.366 -5.868 -26.009 1.00 68.00 95 ASP A CA 1
ATOM 713 C C . ASP A 1 95 ? 24.538 -6.749 -25.059 1.00 68.00 95 ASP A C 1
ATOM 715 O O . ASP A 1 95 ? 24.865 -7.890 -24.737 1.00 68.00 95 ASP A O 1
ATOM 719 N N . THR A 1 96 ? 23.452 -6.177 -24.547 1.00 72.12 96 THR A N 1
ATOM 720 C CA . THR A 1 96 ? 22.476 -6.887 -23.723 1.00 72.12 96 THR A CA 1
ATOM 721 C C . THR A 1 96 ? 21.277 -7.285 -24.586 1.00 72.12 96 THR A C 1
ATOM 723 O O . THR A 1 96 ? 21.072 -6.773 -25.691 1.00 72.12 96 THR A O 1
ATOM 726 N N . ARG A 1 97 ? 20.430 -8.192 -24.080 1.00 72.44 97 ARG A N 1
ATOM 727 C CA . ARG A 1 97 ? 19.147 -8.507 -24.739 1.00 72.44 97 ARG A CA 1
ATOM 728 C C . ARG A 1 97 ? 18.154 -7.333 -24.703 1.00 72.44 97 ARG A C 1
ATOM 730 O O . ARG A 1 97 ? 17.147 -7.390 -25.400 1.00 72.44 97 ARG A O 1
ATOM 737 N N . TRP A 1 98 ? 18.415 -6.295 -23.903 1.00 72.94 98 TRP A N 1
ATOM 738 C CA . TRP A 1 98 ? 17.538 -5.142 -23.703 1.00 72.94 98 TRP A CA 1
ATOM 739 C C . TRP A 1 98 ? 18.088 -3.930 -24.461 1.00 72.94 98 TRP A C 1
ATOM 741 O O . TRP A 1 98 ? 19.032 -3.284 -24.013 1.00 72.94 98 TRP A O 1
ATOM 751 N N . LYS A 1 99 ? 17.493 -3.612 -25.616 1.00 71.81 99 LYS A N 1
ATOM 752 C CA . LYS A 1 99 ? 17.892 -2.473 -26.459 1.00 71.81 99 LYS A CA 1
ATOM 753 C C . LYS A 1 99 ? 16.746 -1.482 -26.608 1.00 71.81 99 LYS A C 1
ATOM 755 O O . LYS A 1 99 ? 15.583 -1.881 -26.679 1.00 71.81 99 LYS A O 1
ATOM 760 N N . VAL A 1 100 ? 17.073 -0.192 -26.658 1.00 73.88 100 VAL A N 1
ATOM 761 C CA . VAL A 1 100 ? 16.094 0.830 -27.053 1.00 73.88 100 VAL A CA 1
ATOM 762 C C . VAL A 1 100 ? 15.736 0.582 -28.523 1.00 73.88 100 VAL A C 1
ATOM 764 O O . VAL A 1 100 ? 16.653 0.410 -29.328 1.00 73.88 100 VAL A O 1
ATOM 767 N N . PRO A 1 101 ? 14.444 0.525 -28.895 1.00 77.62 101 PRO A N 1
ATOM 768 C CA . PRO A 1 101 ? 14.056 0.379 -30.291 1.00 77.62 101 PRO A CA 1
ATOM 769 C C . PRO A 1 101 ? 14.671 1.481 -31.159 1.00 77.62 101 PRO A C 1
ATOM 771 O O . PRO A 1 101 ? 14.673 2.652 -30.778 1.00 77.62 101 PRO A O 1
ATOM 774 N N . GLY A 1 102 ? 15.191 1.089 -32.322 1.00 80.75 102 GLY A N 1
ATOM 775 C CA . GLY A 1 102 ? 15.716 2.018 -33.316 1.00 80.75 102 GLY A CA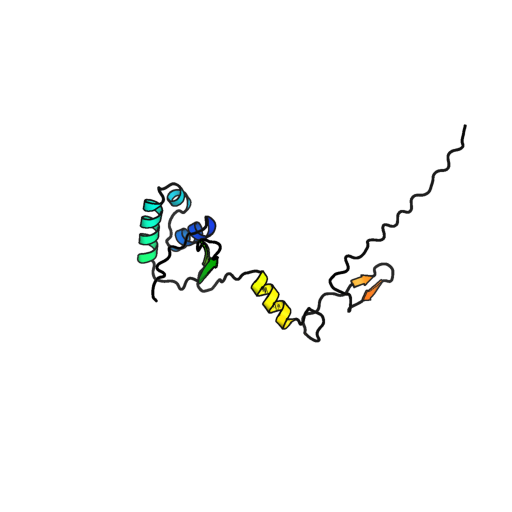 1
ATOM 776 C C . GLY A 1 102 ? 14.635 2.924 -33.907 1.00 80.75 102 GLY A C 1
ATOM 777 O O . GLY A 1 102 ? 13.438 2.730 -33.692 1.00 80.75 102 GLY A O 1
ATOM 778 N N . LEU A 1 103 ? 15.060 3.913 -34.691 1.00 86.31 103 LEU A N 1
ATOM 779 C CA . LEU A 1 103 ? 14.149 4.790 -35.421 1.00 86.31 103 LEU A CA 1
ATOM 780 C C . LEU A 1 103 ? 13.962 4.263 -36.846 1.00 86.31 103 LEU A C 1
ATOM 782 O O . LEU A 1 103 ? 14.939 4.070 -37.570 1.00 86.31 103 LEU A O 1
ATOM 786 N N . LEU A 1 104 ? 12.713 4.059 -37.264 1.00 87.69 104 LEU A N 1
ATOM 787 C CA . LEU A 1 104 ? 12.380 3.860 -38.672 1.00 87.69 104 LEU A CA 1
ATOM 788 C C . LEU A 1 104 ? 12.218 5.227 -39.341 1.00 87.69 104 LEU A C 1
ATOM 790 O O . LEU A 1 104 ? 11.362 6.018 -38.939 1.00 87.69 104 LEU A O 1
ATOM 794 N N . ASP A 1 105 ? 13.019 5.497 -40.366 1.00 86.19 105 ASP A N 1
ATOM 795 C CA . ASP A 1 105 ? 12.777 6.619 -41.265 1.00 86.19 105 ASP A CA 1
ATOM 796 C C . ASP A 1 105 ? 11.714 6.209 -42.290 1.00 86.19 105 ASP A C 1
ATOM 798 O O . ASP A 1 105 ? 11.975 5.429 -43.201 1.00 86.19 105 ASP A O 1
ATOM 802 N N . TRP A 1 106 ? 10.500 6.736 -42.136 1.00 86.50 106 TRP A N 1
ATOM 803 C CA . TRP A 1 106 ? 9.365 6.434 -43.013 1.00 86.50 106 TRP A CA 1
ATOM 804 C C . TRP A 1 106 ? 9.515 6.989 -44.433 1.00 86.50 106 TRP A C 1
ATOM 806 O O . TRP A 1 106 ? 8.839 6.512 -45.339 1.00 86.50 106 TRP A O 1
ATOM 816 N N . SER A 1 107 ? 10.386 7.981 -44.643 1.00 87.50 107 SER A N 1
ATOM 817 C CA . SER A 1 107 ? 10.618 8.558 -45.972 1.00 87.50 107 SER A CA 1
ATOM 818 C C . SER A 1 107 ? 11.515 7.670 -46.832 1.00 87.50 107 SER A C 1
ATOM 820 O O . SER A 1 107 ? 11.314 7.564 -48.040 1.00 87.50 107 SER A O 1
ATOM 822 N N . THR A 1 108 ? 12.471 6.990 -46.199 1.00 90.00 108 THR A N 1
ATOM 823 C CA . THR A 1 108 ? 13.417 6.084 -46.862 1.00 90.00 108 THR A CA 1
ATOM 824 C C . THR A 1 108 ? 13.114 4.608 -46.601 1.00 90.00 108 THR A C 1
ATOM 826 O O . THR A 1 108 ? 13.743 3.739 -47.200 1.00 90.00 108 THR A O 1
ATOM 829 N N . MET A 1 109 ? 12.152 4.314 -45.719 1.00 90.44 109 MET A N 1
ATOM 830 C CA . MET A 1 109 ? 11.841 2.982 -45.182 1.00 90.44 109 MET A CA 1
ATOM 831 C C . MET A 1 109 ? 13.063 2.270 -44.573 1.00 90.44 109 MET A C 1
ATOM 833 O O . MET A 1 109 ? 13.103 1.043 -44.492 1.00 90.44 109 MET A O 1
ATOM 837 N N . MET A 1 110 ? 14.065 3.032 -44.126 1.00 90.06 110 MET A N 1
ATOM 838 C CA . MET A 1 110 ? 15.305 2.508 -43.554 1.00 90.06 110 MET A CA 1
ATOM 839 C C . MET A 1 110 ? 15.241 2.521 -42.027 1.00 90.06 110 MET A C 1
ATOM 841 O O . MET A 1 110 ? 14.939 3.538 -41.402 1.00 90.06 110 MET A O 1
ATOM 845 N N . HIS A 1 111 ? 15.546 1.380 -41.408 1.00 83.94 111 HIS A N 1
ATOM 846 C CA . HIS A 1 111 ? 15.611 1.249 -39.953 1.00 83.94 111 HIS A CA 1
ATOM 847 C C . HIS A 1 111 ? 17.020 1.574 -39.443 1.00 83.94 111 HIS A C 1
ATOM 849 O O . HIS A 1 111 ? 17.986 0.906 -39.814 1.00 83.94 111 HIS A O 1
ATOM 855 N N . ASN A 1 112 ? 17.128 2.564 -38.555 1.00 81.88 112 ASN A N 1
ATOM 856 C CA . ASN A 1 112 ? 18.354 2.902 -37.841 1.00 81.88 112 ASN A CA 1
ATOM 857 C C . ASN A 1 112 ? 18.318 2.334 -36.405 1.00 81.88 112 ASN A C 1
ATOM 859 O O . ASN A 1 112 ? 17.686 2.936 -35.531 1.00 81.88 112 ASN A O 1
ATOM 863 N N . PRO A 1 113 ? 19.015 1.216 -36.126 1.00 77.69 113 PRO A N 1
ATOM 864 C CA . PRO A 1 113 ? 19.033 0.594 -34.802 1.00 77.69 113 PRO A CA 1
ATOM 865 C C . PRO A 1 113 ? 19.845 1.366 -33.748 1.00 77.69 113 PRO A C 1
ATOM 867 O O . PRO A 1 113 ? 19.746 1.037 -32.572 1.00 77.69 113 PRO A O 1
ATOM 870 N N . SER A 1 114 ? 20.655 2.358 -34.133 1.00 75.19 114 SER A N 1
ATOM 871 C CA . SER A 1 114 ? 21.619 3.034 -33.248 1.00 75.19 114 SER A CA 1
ATOM 872 C C . SER A 1 114 ? 21.284 4.511 -32.998 1.00 75.19 114 SER A C 1
ATOM 874 O O . SER A 1 114 ? 22.178 5.354 -32.929 1.00 75.19 114 SER A O 1
ATOM 876 N N . VAL A 1 115 ? 19.996 4.854 -32.906 1.00 72.50 115 VAL A N 1
ATOM 877 C CA . VAL A 1 115 ? 19.544 6.233 -32.650 1.00 72.50 115 VAL A CA 1
ATOM 878 C C . VAL A 1 115 ? 19.809 6.668 -31.199 1.00 72.50 115 VAL A C 1
ATOM 880 O O . VAL A 1 115 ? 19.706 5.871 -30.267 1.00 72.50 115 VAL A O 1
ATOM 883 N N . SER A 1 116 ? 20.145 7.945 -30.988 1.00 65.44 116 SER A N 1
ATOM 884 C CA . SER A 1 116 ? 20.362 8.512 -29.651 1.00 65.44 116 SER A CA 1
ATOM 885 C C . SER A 1 116 ? 19.035 8.839 -28.942 1.00 65.44 116 SER A C 1
ATOM 887 O O . SER A 1 116 ? 18.053 9.244 -29.560 1.00 65.44 116 SER A O 1
ATOM 889 N N . ARG A 1 117 ? 19.000 8.676 -27.610 1.00 61.31 117 ARG A N 1
ATOM 890 C CA . ARG A 1 117 ? 17.765 8.704 -26.790 1.00 61.31 117 ARG A CA 1
ATOM 891 C C . ARG A 1 117 ? 17.108 10.087 -26.640 1.00 61.31 117 ARG A C 1
ATOM 893 O O . ARG A 1 117 ? 15.965 10.154 -26.205 1.00 61.31 117 ARG A O 1
ATOM 900 N N . THR A 1 118 ? 17.802 11.173 -26.976 1.00 55.16 118 THR A N 1
ATOM 901 C CA . THR A 1 118 ? 17.348 12.554 -26.693 1.00 55.16 118 THR A CA 1
ATOM 902 C C . THR A 1 118 ? 16.799 13.274 -27.925 1.00 55.16 118 THR A C 1
ATOM 904 O O . THR A 1 118 ? 16.337 14.409 -27.830 1.00 55.16 118 THR A O 1
ATOM 907 N N . THR A 1 119 ? 16.828 12.652 -29.101 1.00 51.53 119 THR A N 1
ATOM 908 C CA . THR A 1 119 ? 16.328 13.312 -30.305 1.00 51.53 119 THR A CA 1
ATOM 909 C C . THR A 1 119 ? 14.824 13.103 -30.413 1.00 51.53 119 THR A C 1
ATOM 911 O O . THR A 1 119 ? 14.366 12.095 -30.943 1.00 51.53 119 THR A O 1
ATOM 914 N N . THR A 1 120 ? 14.038 14.080 -29.952 1.00 43.78 120 THR A N 1
ATOM 915 C CA . THR A 1 120 ? 12.679 14.261 -30.476 1.00 43.78 120 THR A CA 1
ATOM 916 C C . THR A 1 120 ? 12.818 14.430 -31.988 1.00 43.78 120 THR A C 1
ATOM 918 O O . THR A 1 120 ? 13.471 15.389 -32.413 1.00 43.78 120 THR A O 1
ATOM 921 N N . PRO A 1 121 ? 12.282 13.520 -32.820 1.00 48.50 121 PRO A N 1
ATOM 922 C CA . PRO A 1 121 ? 12.385 13.685 -34.256 1.00 48.50 121 PRO A CA 1
ATOM 923 C C . PRO A 1 121 ? 11.655 14.977 -34.618 1.00 48.50 121 PRO A C 1
ATOM 925 O O . PRO A 1 121 ? 10.480 15.158 -34.287 1.00 48.50 121 PRO A O 1
ATOM 928 N N . ALA A 1 122 ? 12.368 15.907 -35.252 1.00 46.69 122 ALA A N 1
ATOM 929 C CA . ALA A 1 122 ? 11.744 17.074 -35.842 1.00 46.69 122 ALA A CA 1
ATOM 930 C C . ALA A 1 122 ? 10.763 16.557 -36.896 1.00 46.69 122 ALA A C 1
ATOM 932 O O . ALA A 1 122 ? 11.172 16.076 -37.949 1.00 46.69 122 ALA A O 1
ATOM 933 N N . VAL A 1 123 ? 9.466 16.593 -36.586 1.00 45.12 123 VAL A N 1
ATOM 934 C CA . VAL A 1 123 ? 8.427 16.318 -37.572 1.00 45.12 123 VAL A CA 1
ATOM 935 C C . VAL A 1 123 ? 8.587 17.389 -38.653 1.00 45.12 123 VAL A C 1
ATOM 937 O O . VAL A 1 123 ? 8.310 18.571 -38.428 1.00 45.12 123 VAL A O 1
ATOM 940 N N . SER A 1 124 ? 9.111 17.014 -39.819 1.00 42.97 124 SER A N 1
ATOM 941 C CA . SER A 1 124 ? 9.063 17.876 -40.991 1.00 42.97 124 SER A CA 1
ATOM 942 C C . SER A 1 124 ? 7.600 17.927 -41.421 1.00 42.97 124 SER A C 1
ATOM 944 O O . SER A 1 124 ? 7.069 17.027 -42.069 1.00 42.97 124 SER A O 1
ATOM 946 N N . ARG A 1 125 ? 6.885 18.971 -40.992 1.00 37.00 125 ARG A N 1
ATOM 947 C CA . ARG A 1 125 ? 5.553 19.248 -41.530 1.00 37.00 125 ARG A CA 1
ATOM 948 C C . ARG A 1 125 ? 5.742 19.558 -43.010 1.00 37.00 125 ARG A C 1
ATOM 950 O O . ARG A 1 125 ? 6.255 20.619 -43.352 1.00 37.00 125 ARG A O 1
ATOM 957 N N . HIS A 1 126 ? 5.341 18.642 -43.883 1.00 42.12 126 HIS A N 1
ATOM 958 C CA . HIS A 1 126 ? 5.164 18.947 -45.295 1.00 42.12 126 HIS A CA 1
ATOM 959 C C . HIS A 1 126 ? 4.009 19.949 -45.421 1.00 42.12 126 HIS A C 1
ATOM 961 O O . HIS A 1 126 ? 2.847 19.568 -45.519 1.00 42.12 126 HIS A O 1
ATOM 967 N N . THR A 1 127 ? 4.306 21.248 -45.370 1.00 37.66 127 THR A N 1
ATOM 968 C CA . THR A 1 127 ? 3.358 22.284 -45.784 1.00 37.66 127 THR A CA 1
ATOM 969 C C . THR A 1 127 ? 3.449 22.427 -47.295 1.00 37.66 127 THR A C 1
ATOM 971 O O . THR A 1 127 ? 4.196 23.254 -47.812 1.00 37.66 127 THR A O 1
ATOM 974 N N . SER A 1 128 ? 2.702 21.597 -48.013 1.00 38.69 128 SER A N 1
ATOM 975 C CA . SER A 1 128 ? 2.365 21.850 -49.411 1.00 38.69 128 SER A CA 1
ATOM 976 C C . SER A 1 128 ? 0.991 22.513 -49.431 1.00 38.69 128 SER A C 1
ATOM 978 O O . SER A 1 128 ? -0.021 21.831 -49.314 1.00 38.69 128 SER A O 1
ATOM 980 N N . SER A 1 129 ? 0.948 23.840 -49.537 1.00 38.47 129 SER A N 1
ATOM 981 C CA . SER A 1 129 ? -0.277 24.561 -49.897 1.00 38.47 129 SER A CA 1
ATOM 982 C C . SER A 1 129 ? -0.019 25.256 -51.234 1.00 38.47 129 SER A C 1
ATOM 984 O O . SER A 1 129 ? 0.948 26.018 -51.312 1.00 38.47 129 SER A O 1
ATOM 986 N N . PRO A 1 130 ? -0.786 24.983 -52.305 1.00 40.66 130 PRO A N 1
ATOM 987 C CA . PRO A 1 130 ? -0.616 25.700 -53.559 1.00 40.66 130 PRO A CA 1
ATOM 988 C C . PRO A 1 130 ? -1.156 27.125 -53.391 1.00 40.66 130 PRO A C 1
ATOM 990 O O . PRO A 1 130 ? -2.292 27.326 -52.962 1.00 40.66 130 PRO A O 1
ATOM 993 N N . ALA A 1 131 ? -0.320 28.115 -53.702 1.00 40.69 131 ALA A N 1
ATOM 994 C CA . ALA A 1 131 ? -0.723 29.512 -53.756 1.00 40.69 131 ALA A CA 1
ATOM 995 C C . ALA A 1 131 ? -1.802 29.688 -54.837 1.00 40.69 131 ALA A C 1
ATOM 997 O O . ALA A 1 131 ? -1.589 29.331 -55.995 1.00 40.69 131 ALA A O 1
ATOM 998 N N . PHE A 1 132 ? -2.964 30.211 -54.447 1.00 39.66 132 PHE A N 1
ATOM 999 C CA . PHE A 1 132 ? -3.991 30.662 -55.378 1.00 39.66 132 PHE A CA 1
ATOM 1000 C C . PHE A 1 132 ? -3.652 32.108 -55.753 1.00 39.66 132 PHE A C 1
ATOM 1002 O O . PHE A 1 132 ? -3.684 32.992 -54.898 1.00 39.66 132 PHE A O 1
ATOM 1009 N N . ASP A 1 133 ? -3.257 32.317 -57.005 1.00 48.44 133 ASP A N 1
ATOM 1010 C CA . ASP A 1 133 ? -2.948 33.632 -57.565 1.00 48.44 133 ASP A CA 1
ATOM 1011 C C . ASP A 1 133 ? -4.250 34.435 -57.718 1.00 48.44 133 ASP A C 1
ATOM 1013 O O . ASP A 1 133 ? -5.212 33.960 -58.328 1.00 48.44 133 ASP A O 1
ATOM 1017 N N . ALA A 1 134 ? -4.299 35.646 -57.162 1.00 42.62 134 ALA A N 1
ATOM 1018 C CA . ALA A 1 134 ? -5.399 36.589 -57.357 1.00 42.62 134 ALA A CA 1
ATOM 1019 C C . ALA A 1 134 ? -4.844 37.877 -57.993 1.00 42.62 134 ALA A C 1
ATOM 1021 O O . ALA A 1 134 ? -3.862 38.417 -57.480 1.00 42.62 134 ALA A O 1
ATOM 1022 N N . PRO A 1 135 ? -5.433 38.389 -59.091 1.00 44.72 135 PRO A N 1
ATOM 1023 C CA . PRO A 1 135 ? -4.931 39.590 -59.747 1.00 44.72 135 PRO A CA 1
ATOM 1024 C C . PRO A 1 135 ? -5.277 40.851 -58.941 1.00 44.72 135 PRO A C 1
ATOM 1026 O O . PRO A 1 135 ? -6.367 40.969 -58.378 1.00 44.72 135 PRO A O 1
ATOM 1029 N N . ALA A 1 136 ? -4.322 41.782 -58.893 1.00 52.34 136 ALA A N 1
ATOM 1030 C CA . ALA A 1 136 ? -4.436 43.084 -58.235 1.00 52.34 136 ALA A CA 1
ATOM 1031 C C . ALA A 1 136 ? -5.460 44.012 -58.935 1.00 52.34 136 ALA A C 1
ATOM 1033 O O . ALA A 1 136 ? -5.676 43.849 -60.139 1.00 52.34 136 ALA A O 1
ATOM 1034 N N . PRO A 1 137 ? -6.079 44.962 -58.202 1.00 60.84 137 PRO A N 1
ATOM 1035 C CA . PRO A 1 137 ? -7.014 45.942 -58.762 1.00 60.84 137 PRO A CA 1
ATOM 1036 C C . PRO A 1 137 ? -6.338 47.011 -59.631 1.00 60.84 137 PRO A C 1
ATOM 1038 O O . PRO A 1 137 ? -5.160 47.348 -59.364 1.00 60.84 137 PRO A O 1
#

Sequence (137 aa):
MLGRDEGIAPTHWSFGQLCSLVGAPSGDLRELPAPLAGINLQHGLLNHRAELMKTLETEDGRTELRAVTGPDYGRIWDHELVEAVMKIADGGTGDTRWKVPGLLDWSTMMHNPSVSRTTTPAVSRHTSSPAFDAPAP

Secondary structure (DSSP, 8-state):
-PPPSSPPEEPHHHHHHHHHHTT--HHHHHHS-HHHHHHHHHHHHHHS----PEEEEEEESEEEEEEEE-TT-----HHHHHHHHHHHHGGGTSSSS--PPPEEETTTTEEETT--TT-------------------

pLDDT: mean 78.83, std 17.75, range [37.0, 96.81]